Protein AF-A0A969B8I8-F1 (afdb_monomer_lite)

Structure (mmCIF, N/CA/C/O backbone):
data_AF-A0A969B8I8-F1
#
_entry.id   AF-A0A969B8I8-F1
#
loop_
_atom_site.group_PDB
_atom_site.id
_atom_site.type_symbol
_atom_site.label_atom_id
_atom_site.label_alt_id
_atom_site.label_comp_id
_atom_site.label_asym_id
_atom_site.label_entity_id
_atom_site.label_seq_id
_atom_site.pdbx_PDB_ins_code
_atom_site.Cartn_x
_atom_site.Cartn_y
_atom_site.Cartn_z
_atom_site.occupancy
_atom_site.B_iso_or_equiv
_atom_site.auth_seq_id
_atom_site.auth_comp_id
_atom_site.auth_asym_id
_atom_site.auth_atom_id
_atom_site.pdbx_PDB_model_num
ATOM 1 N N . MET A 1 1 ? 2.576 -19.679 36.554 1.00 46.75 1 MET A N 1
ATOM 2 C CA . MET A 1 1 ? 2.660 -20.514 35.335 1.00 46.75 1 MET A CA 1
ATOM 3 C C . MET A 1 1 ? 3.636 -19.830 34.378 1.00 46.75 1 MET A C 1
ATOM 5 O O . MET A 1 1 ? 3.374 -18.697 33.996 1.00 46.75 1 MET A O 1
ATOM 9 N N . LYS A 1 2 ? 4.820 -20.404 34.111 1.00 47.81 2 LYS A N 1
ATOM 10 C CA . LYS A 1 2 ? 5.809 -19.789 33.201 1.00 47.81 2 LYS A CA 1
ATOM 11 C C . LYS A 1 2 ? 5.307 -19.971 31.767 1.00 47.81 2 LYS A C 1
ATOM 13 O O . LYS A 1 2 ? 5.242 -21.100 31.301 1.00 47.81 2 LYS A O 1
ATOM 18 N N . THR A 1 3 ? 4.924 -18.884 31.101 1.00 53.03 3 THR A N 1
ATOM 19 C CA . THR A 1 3 ? 4.557 -18.904 29.680 1.00 53.03 3 THR A CA 1
ATOM 20 C C . THR A 1 3 ? 5.754 -19.358 28.855 1.00 53.03 3 THR A C 1
ATOM 22 O O . THR A 1 3 ? 6.843 -18.782 28.962 1.00 53.03 3 THR A O 1
ATOM 25 N N . ASN A 1 4 ? 5.556 -20.425 28.083 1.00 78.81 4 ASN A N 1
ATOM 26 C CA . ASN A 1 4 ? 6.592 -21.036 27.266 1.00 78.81 4 ASN A CA 1
ATOM 27 C C . ASN A 1 4 ? 7.007 -20.049 26.159 1.00 78.81 4 ASN A C 1
ATOM 29 O O . ASN A 1 4 ? 6.209 -19.209 25.738 1.00 78.81 4 ASN A O 1
ATOM 33 N N . ILE A 1 5 ? 8.254 -20.102 25.683 1.00 76.12 5 ILE A N 1
ATOM 34 C CA . ILE A 1 5 ? 8.739 -19.171 24.639 1.00 76.12 5 ILE A CA 1
ATOM 35 C C . ILE A 1 5 ? 7.883 -19.298 23.366 1.00 76.12 5 ILE A C 1
ATOM 37 O O . ILE A 1 5 ? 7.592 -18.296 22.717 1.00 76.12 5 ILE A O 1
ATOM 41 N N . PHE A 1 6 ? 7.392 -20.507 23.085 1.00 70.31 6 PHE A N 1
ATOM 42 C CA . PHE A 1 6 ? 6.446 -20.785 22.007 1.00 70.31 6 PHE A CA 1
ATOM 43 C C . PHE A 1 6 ? 5.092 -20.091 22.190 1.00 70.31 6 PHE A C 1
ATOM 45 O O . PHE A 1 6 ? 4.590 -19.522 21.228 1.00 70.31 6 PHE A O 1
ATOM 52 N N . ASP A 1 7 ? 4.541 -20.035 23.405 1.00 71.06 7 ASP A N 1
ATOM 53 C CA . ASP A 1 7 ? 3.281 -19.323 23.664 1.00 71.06 7 ASP A CA 1
ATOM 54 C C . ASP A 1 7 ? 3.460 -17.814 23.501 1.00 71.06 7 ASP A C 1
ATOM 56 O 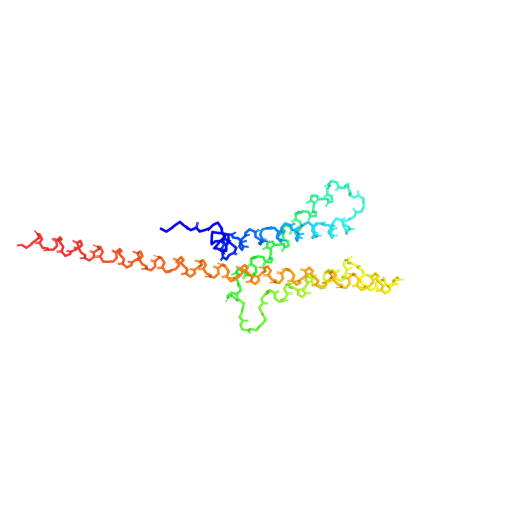O . ASP A 1 7 ? 2.593 -17.131 22.961 1.00 71.06 7 ASP A O 1
ATOM 60 N N . LYS A 1 8 ? 4.616 -17.281 23.917 1.00 69.12 8 LYS A N 1
ATOM 61 C CA . LYS A 1 8 ? 4.960 -15.870 23.700 1.00 69.12 8 LYS A CA 1
ATOM 62 C C . LYS A 1 8 ? 5.139 -15.554 22.217 1.00 69.12 8 LYS A C 1
ATOM 64 O O . LYS A 1 8 ? 4.686 -14.502 21.778 1.00 69.12 8 LYS A O 1
ATOM 69 N N . ALA A 1 9 ? 5.754 -16.452 21.447 1.00 64.19 9 ALA A N 1
ATOM 70 C CA . ALA A 1 9 ? 5.901 -16.308 20.002 1.00 64.19 9 ALA A CA 1
ATOM 71 C C . ALA A 1 9 ? 4.552 -16.427 19.277 1.00 64.19 9 ALA A C 1
ATOM 73 O O . ALA A 1 9 ? 4.253 -15.601 18.422 1.00 64.19 9 ALA A O 1
ATOM 74 N N . ALA A 1 10 ? 3.699 -17.377 19.659 1.00 60.03 10 ALA A N 1
ATOM 75 C CA . ALA A 1 10 ? 2.360 -17.535 19.096 1.00 60.03 10 ALA A CA 1
ATOM 76 C C . ALA A 1 10 ? 1.471 -16.321 19.410 1.00 60.03 10 ALA A C 1
ATOM 78 O O . ALA A 1 10 ? 0.823 -15.776 18.513 1.00 60.03 10 ALA A O 1
ATOM 79 N N . HIS A 1 11 ? 1.506 -15.821 20.651 1.00 64.56 11 HIS A N 1
ATOM 80 C CA . HIS A 1 11 ? 0.832 -14.576 21.020 1.00 64.56 11 HIS A CA 1
ATOM 81 C C . HIS A 1 11 ? 1.415 -13.363 20.304 1.00 64.56 11 HIS A C 1
ATOM 83 O O . HIS A 1 11 ? 0.673 -12.441 19.986 1.00 64.56 11 HIS A O 1
ATOM 89 N N . PHE A 1 12 ? 2.721 -13.347 20.030 1.00 65.25 12 PHE A N 1
ATOM 90 C CA . PHE A 1 12 ? 3.350 -12.272 19.275 1.00 65.25 12 PHE A CA 1
ATOM 91 C C . PHE A 1 12 ? 2.915 -12.297 17.809 1.00 65.25 12 PHE A C 1
ATOM 93 O O . PHE A 1 12 ? 2.444 -11.275 17.328 1.00 65.25 12 PHE A O 1
ATOM 100 N N . ILE A 1 13 ? 2.979 -13.447 17.132 1.00 61.06 13 ILE A N 1
ATOM 101 C CA . ILE A 1 13 ? 2.566 -13.628 15.728 1.00 61.06 13 ILE A CA 1
ATOM 102 C C . ILE A 1 13 ? 1.078 -13.303 15.537 1.00 61.06 13 ILE A C 1
ATOM 104 O O . ILE A 1 13 ? 0.700 -12.711 14.531 1.00 61.06 13 ILE A O 1
ATOM 108 N N . THR A 1 14 ? 0.235 -13.626 16.520 1.00 61.66 14 THR A N 1
ATOM 109 C CA . THR A 1 14 ? -1.193 -13.263 16.505 1.00 61.66 14 THR A CA 1
ATOM 110 C C . THR A 1 14 ? -1.474 -11.860 17.056 1.00 61.66 14 THR A C 1
ATOM 112 O O . THR A 1 14 ? -2.607 -11.380 16.984 1.00 61.66 14 THR A O 1
ATOM 115 N N . SER A 1 15 ? -0.460 -11.161 17.579 1.00 69.56 15 SER A N 1
ATOM 116 C CA . SER A 1 15 ? -0.627 -9.810 18.108 1.00 69.56 15 SER A CA 1
ATOM 117 C C . SER A 1 15 ? -0.795 -8.781 16.998 1.00 69.56 15 SER A C 1
ATOM 119 O O . SER A 1 15 ? -0.190 -8.844 15.927 1.00 69.56 15 SER A O 1
ATOM 121 N N . ILE A 1 16 ? -1.535 -7.724 17.329 1.00 65.88 16 ILE A N 1
ATOM 122 C CA . ILE A 1 16 ? -1.658 -6.515 16.510 1.00 65.88 16 ILE A CA 1
ATOM 123 C C . ILE A 1 16 ? -0.279 -5.932 16.154 1.00 65.88 16 ILE A C 1
ATOM 125 O O . ILE A 1 16 ? -0.106 -5.410 15.058 1.00 65.88 16 ILE A O 1
ATOM 129 N N . LYS A 1 17 ? 0.721 -6.065 17.037 1.00 68.44 17 LYS A N 1
ATOM 130 C CA . LYS A 1 17 ? 2.078 -5.552 16.803 1.00 68.44 17 LYS A CA 1
ATOM 131 C C . LYS A 1 17 ? 2.792 -6.295 15.673 1.00 68.44 17 LYS A C 1
ATOM 133 O O . LYS A 1 17 ? 3.438 -5.643 14.862 1.00 68.44 17 LYS A O 1
ATOM 138 N N . ALA A 1 18 ? 2.654 -7.619 15.586 1.00 71.69 18 ALA A N 1
ATOM 139 C CA . ALA A 1 18 ? 3.238 -8.388 14.487 1.00 71.69 18 ALA A CA 1
ATOM 140 C C . ALA A 1 18 ? 2.540 -8.105 13.155 1.00 71.69 18 ALA A C 1
ATOM 142 O O . ALA A 1 18 ? 3.214 -7.994 12.137 1.00 71.69 18 ALA A O 1
ATOM 143 N N . VAL A 1 19 ? 1.216 -7.910 13.166 1.00 69.25 19 VAL A N 1
ATOM 144 C CA . VAL A 1 19 ? 0.470 -7.497 11.966 1.00 69.25 19 VAL A CA 1
ATOM 145 C C . VAL A 1 19 ? 0.941 -6.125 11.481 1.00 69.25 19 VAL A C 1
ATOM 147 O O . VAL A 1 19 ? 1.257 -5.983 10.306 1.00 69.25 19 VAL A O 1
ATOM 150 N N . ILE A 1 20 ? 1.063 -5.138 12.376 1.00 71.62 20 ILE A N 1
ATOM 151 C CA . ILE A 1 20 ? 1.586 -3.805 12.029 1.00 71.62 20 ILE A CA 1
ATOM 152 C C . ILE A 1 20 ? 3.021 -3.906 11.503 1.00 71.62 20 ILE A C 1
ATOM 154 O O . ILE A 1 20 ? 3.333 -3.294 10.490 1.00 71.62 20 ILE A O 1
ATOM 158 N N . LEU A 1 21 ? 3.879 -4.706 12.141 1.00 76.31 21 LEU A N 1
ATOM 159 C CA . LEU A 1 21 ? 5.259 -4.901 11.698 1.00 76.31 21 LEU A CA 1
ATOM 160 C C . LEU A 1 21 ? 5.324 -5.521 10.294 1.00 76.31 21 LEU A C 1
ATOM 162 O O . LEU A 1 21 ? 6.033 -5.008 9.432 1.00 76.31 21 LEU A O 1
ATOM 166 N N . ALA A 1 22 ? 4.558 -6.587 10.046 1.00 75.19 22 ALA A N 1
ATOM 167 C CA . ALA A 1 22 ? 4.467 -7.227 8.735 1.00 75.19 22 ALA A CA 1
ATOM 168 C C . ALA A 1 22 ? 3.940 -6.255 7.670 1.00 75.19 22 ALA A C 1
ATOM 170 O O . ALA A 1 22 ? 4.470 -6.195 6.563 1.00 75.19 22 ALA A O 1
ATOM 171 N N . MET A 1 23 ? 2.948 -5.437 8.025 1.00 75.88 23 MET A N 1
ATOM 172 C CA . MET A 1 23 ? 2.431 -4.380 7.162 1.00 75.88 23 MET A CA 1
ATOM 173 C C . MET A 1 23 ? 3.468 -3.289 6.873 1.00 75.88 23 MET A C 1
ATOM 175 O O . MET A 1 23 ? 3.537 -2.823 5.742 1.00 75.88 23 MET A O 1
ATOM 179 N N . SER A 1 24 ? 4.288 -2.888 7.847 1.00 78.56 24 SER A N 1
ATOM 180 C CA . SER A 1 24 ? 5.373 -1.924 7.629 1.00 78.56 24 SER A CA 1
ATOM 181 C C . SER A 1 24 ? 6.449 -2.479 6.697 1.00 78.56 24 SER A C 1
ATOM 183 O O . SER A 1 24 ? 6.894 -1.768 5.803 1.00 78.56 24 SER A O 1
ATOM 185 N N . PHE A 1 25 ? 6.833 -3.750 6.856 1.00 81.62 25 PHE A N 1
ATOM 186 C CA . PHE A 1 25 ? 7.758 -4.411 5.929 1.00 81.62 25 PHE A CA 1
ATOM 187 C C . PHE A 1 25 ? 7.198 -4.470 4.508 1.00 81.62 25 PHE A C 1
ATOM 189 O O . PHE A 1 25 ? 7.909 -4.178 3.549 1.00 81.62 25 PHE A O 1
ATOM 196 N N . LEU A 1 26 ? 5.918 -4.810 4.377 1.00 79.81 26 LEU A N 1
ATOM 197 C CA . LEU A 1 26 ? 5.258 -4.882 3.084 1.00 79.81 26 LEU A CA 1
ATOM 198 C C . LEU A 1 26 ? 5.119 -3.496 2.434 1.00 79.81 26 LEU A C 1
ATOM 200 O O . LEU A 1 26 ? 5.373 -3.369 1.242 1.00 79.81 26 LEU A O 1
ATOM 204 N N . LEU A 1 27 ? 4.832 -2.449 3.213 1.00 81.06 27 LEU A N 1
ATOM 205 C CA . LEU A 1 27 ? 4.825 -1.063 2.735 1.00 81.06 27 LEU A CA 1
ATOM 206 C C . LEU A 1 27 ? 6.206 -0.625 2.230 1.00 81.06 27 LEU A C 1
ATOM 208 O O . LEU A 1 27 ? 6.300 0.000 1.182 1.00 81.06 27 LEU A O 1
ATOM 212 N N . ILE A 1 28 ? 7.286 -0.969 2.938 1.00 85.69 28 ILE A N 1
ATOM 213 C CA . ILE A 1 28 ? 8.654 -0.670 2.481 1.00 85.69 28 ILE A CA 1
ATOM 214 C C . ILE A 1 28 ? 8.930 -1.356 1.139 1.00 85.69 28 ILE A C 1
ATOM 216 O O . ILE A 1 28 ? 9.511 -0.747 0.244 1.00 85.69 28 ILE A O 1
ATOM 220 N N . PHE A 1 29 ? 8.504 -2.608 0.984 1.00 84.50 29 PHE A N 1
ATOM 221 C CA . PHE A 1 29 ? 8.693 -3.345 -0.261 1.00 84.50 29 PHE A CA 1
ATOM 222 C C . PHE A 1 29 ? 7.908 -2.726 -1.427 1.00 84.50 29 PHE A C 1
ATOM 224 O O . PHE A 1 29 ? 8.482 -2.508 -2.492 1.00 84.50 29 PHE A O 1
ATOM 231 N N . LEU A 1 30 ? 6.640 -2.367 -1.203 1.00 80.88 30 LEU A N 1
ATOM 232 C CA . LEU A 1 30 ? 5.811 -1.657 -2.183 1.00 80.88 30 LEU A CA 1
ATOM 233 C C . LEU A 1 30 ? 6.403 -0.288 -2.553 1.00 80.88 30 LEU A C 1
ATOM 235 O O . LEU A 1 30 ? 6.475 0.057 -3.728 1.00 80.88 30 LEU A O 1
ATOM 239 N N . MET A 1 31 ? 6.936 0.451 -1.575 1.00 85.44 31 MET A N 1
ATOM 240 C CA . MET A 1 31 ? 7.634 1.720 -1.802 1.00 85.44 31 MET A CA 1
ATOM 241 C C . MET A 1 31 ? 8.875 1.558 -2.686 1.00 85.44 31 MET A C 1
ATOM 243 O O . MET A 1 31 ? 9.105 2.380 -3.575 1.00 85.44 31 MET A O 1
ATOM 247 N N . ILE A 1 32 ? 9.686 0.520 -2.457 1.00 87.75 32 ILE A N 1
ATOM 248 C CA . ILE A 1 32 ? 10.872 0.227 -3.279 1.00 87.75 32 ILE A CA 1
ATOM 249 C C . ILE A 1 32 ? 10.456 -0.128 -4.707 1.00 87.75 32 ILE A C 1
ATOM 251 O O . ILE A 1 32 ? 11.067 0.352 -5.665 1.00 87.75 32 ILE A O 1
ATOM 255 N N . GLU A 1 33 ? 9.424 -0.951 -4.857 1.00 83.81 33 GLU A N 1
ATOM 256 C CA . GLU A 1 33 ? 8.908 -1.359 -6.160 1.00 83.81 33 GLU A CA 1
ATOM 257 C C . GLU A 1 33 ? 8.358 -0.160 -6.938 1.00 83.81 33 GLU A C 1
ATOM 259 O O . GLU A 1 33 ? 8.854 0.135 -8.026 1.00 83.81 33 GLU A O 1
ATOM 264 N N . THR A 1 34 ? 7.478 0.626 -6.320 1.00 83.38 34 THR A N 1
ATOM 265 C CA . THR A 1 34 ? 6.909 1.844 -6.903 1.00 83.38 34 THR A CA 1
ATOM 266 C C . THR A 1 34 ? 8.013 2.836 -7.285 1.00 83.38 34 THR A C 1
ATOM 268 O O . THR A 1 34 ? 8.016 3.387 -8.386 1.00 83.38 34 THR A O 1
ATOM 271 N N . THR A 1 35 ? 9.021 3.015 -6.422 1.00 88.19 35 THR A N 1
ATOM 272 C CA . THR A 1 35 ? 10.202 3.836 -6.735 1.00 88.19 35 THR A CA 1
ATOM 273 C C . THR A 1 35 ? 10.931 3.302 -7.969 1.00 88.19 35 THR A C 1
ATOM 275 O O . THR A 1 35 ? 11.305 4.076 -8.846 1.00 88.19 35 THR A O 1
ATOM 278 N N . THR A 1 36 ? 11.122 1.986 -8.067 1.00 85.94 36 THR A N 1
ATOM 279 C CA . THR A 1 36 ? 11.804 1.346 -9.202 1.00 85.94 36 THR A CA 1
ATOM 280 C C . THR A 1 36 ? 11.041 1.555 -10.507 1.00 85.94 36 THR A C 1
ATOM 282 O O . THR A 1 36 ? 11.663 1.858 -11.528 1.00 85.94 36 THR A O 1
ATOM 285 N N . LEU A 1 37 ? 9.710 1.438 -10.476 1.00 84.38 37 LEU A N 1
ATOM 286 C CA . LEU A 1 37 ? 8.854 1.718 -11.626 1.00 84.38 37 LEU A CA 1
ATOM 287 C C . LEU A 1 37 ? 9.037 3.163 -12.103 1.00 84.38 37 LEU A C 1
ATOM 289 O O . LEU A 1 37 ? 9.374 3.396 -13.264 1.00 84.38 37 LEU A O 1
ATOM 293 N N . PHE A 1 38 ? 8.898 4.141 -11.204 1.00 85.31 38 PHE A N 1
ATOM 294 C CA . PHE A 1 38 ? 8.982 5.554 -11.579 1.00 85.31 38 PHE A CA 1
ATOM 295 C C . PHE A 1 38 ? 10.387 5.991 -11.996 1.00 85.31 38 PHE A C 1
ATOM 297 O O . PHE A 1 38 ? 10.508 6.779 -12.934 1.00 85.31 38 PHE A O 1
ATOM 304 N N . VAL A 1 39 ? 11.452 5.433 -11.404 1.00 88.62 39 VAL A N 1
ATOM 305 C CA . VAL A 1 39 ? 12.827 5.735 -11.837 1.00 88.62 39 VAL A CA 1
ATOM 306 C C . VAL A 1 39 ? 13.003 5.380 -13.309 1.00 88.62 39 VAL A C 1
ATOM 308 O O . VAL A 1 39 ? 13.585 6.175 -14.045 1.00 88.62 39 VAL A O 1
ATOM 311 N N . ARG A 1 40 ? 12.482 4.227 -13.750 1.00 83.88 40 ARG A N 1
ATOM 312 C CA . ARG A 1 40 ? 12.583 3.774 -15.147 1.00 83.88 40 ARG A CA 1
ATOM 313 C C . ARG A 1 40 ? 11.836 4.679 -16.122 1.00 83.88 40 ARG A C 1
ATOM 315 O O . ARG A 1 40 ? 12.285 4.821 -17.250 1.00 83.88 40 ARG A O 1
ATOM 322 N N . GLN A 1 41 ? 10.748 5.303 -15.681 1.00 84.88 41 GLN A N 1
ATOM 323 C CA . GLN A 1 41 ? 9.889 6.111 -16.546 1.00 84.88 41 GLN A CA 1
ATOM 324 C C . GLN A 1 41 ? 10.257 7.597 -16.575 1.00 84.88 41 GLN A C 1
ATOM 326 O O . GLN A 1 41 ? 9.870 8.305 -17.505 1.00 84.88 41 GLN A O 1
ATOM 331 N N . LEU A 1 42 ? 10.980 8.093 -15.566 1.00 85.62 42 LEU A N 1
ATOM 332 C CA . LEU A 1 42 ? 11.444 9.477 -15.566 1.00 85.62 42 LEU A CA 1
ATOM 333 C C . LEU A 1 42 ? 12.476 9.721 -16.685 1.00 85.62 42 LEU A C 1
ATOM 335 O O . LEU A 1 42 ? 13.316 8.847 -16.920 1.00 85.62 42 LEU A O 1
ATOM 339 N N . PRO A 1 43 ? 12.451 10.910 -17.321 1.00 86.50 43 PRO A N 1
ATOM 340 C CA . PRO A 1 43 ? 13.331 11.254 -18.434 1.00 86.50 43 PRO A CA 1
ATOM 341 C C . PRO A 1 43 ? 14.819 11.015 -18.140 1.00 86.50 43 PRO A C 1
ATOM 343 O O . PRO A 1 43 ? 15.306 11.302 -17.042 1.00 86.50 43 PRO A O 1
ATOM 346 N N . GLU A 1 44 ? 15.545 10.470 -19.120 1.00 87.69 44 GLU A N 1
ATOM 347 C CA . GLU A 1 44 ? 16.959 10.095 -18.963 1.00 87.69 44 GLU A CA 1
ATOM 348 C C . GLU A 1 44 ? 17.917 11.291 -18.894 1.00 87.69 44 GLU A C 1
ATOM 350 O O . GLU A 1 44 ? 19.028 11.153 -18.386 1.00 87.69 44 GLU A O 1
ATOM 355 N N . ASP A 1 45 ? 17.482 12.464 -19.352 1.00 91.50 45 ASP A N 1
ATOM 356 C CA . ASP A 1 45 ? 18.210 13.733 -19.282 1.00 91.50 45 ASP A CA 1
ATOM 357 C C . ASP A 1 45 ? 18.307 14.292 -17.851 1.00 91.50 45 ASP A C 1
ATOM 359 O O . ASP A 1 45 ? 19.163 15.130 -17.559 1.00 91.50 45 ASP A O 1
ATOM 363 N N . ILE A 1 46 ? 17.480 13.794 -16.928 1.00 90.50 46 ILE A N 1
ATOM 364 C CA . ILE A 1 46 ? 17.552 14.133 -15.508 1.00 90.50 46 ILE A CA 1
ATOM 365 C C . ILE A 1 46 ? 18.615 13.261 -14.829 1.00 90.50 46 ILE A C 1
ATOM 367 O O . ILE A 1 46 ? 18.650 12.039 -14.991 1.00 90.50 46 ILE A O 1
ATOM 371 N N . SER A 1 47 ? 19.458 13.871 -13.989 1.00 93.38 47 SER A N 1
ATOM 372 C CA . SER A 1 47 ? 20.463 13.116 -13.234 1.00 93.38 47 SER A CA 1
ATOM 373 C C . SER A 1 47 ? 19.817 12.012 -12.382 1.00 93.38 47 SER A C 1
ATOM 375 O O . SER A 1 47 ? 18.746 12.194 -11.796 1.00 93.38 47 SER A O 1
ATOM 377 N N . LEU A 1 48 ? 20.490 10.858 -12.279 1.00 89.38 48 LEU A N 1
ATOM 378 C CA . LEU A 1 48 ? 19.985 9.693 -11.539 1.00 89.38 48 LEU A CA 1
ATOM 379 C C . LEU A 1 48 ? 19.555 10.055 -10.112 1.00 89.38 48 LEU A C 1
ATOM 381 O O . LEU A 1 48 ? 18.528 9.583 -9.634 1.00 89.38 48 LEU A O 1
ATOM 385 N N . PHE A 1 49 ? 20.312 10.930 -9.451 1.00 91.06 49 PHE A N 1
ATOM 386 C CA . PHE A 1 49 ? 19.998 11.407 -8.108 1.00 91.06 49 PHE A CA 1
ATOM 387 C C . PHE A 1 49 ? 18.605 12.051 -8.028 1.00 91.06 49 PHE A C 1
ATOM 389 O O . PHE A 1 49 ? 17.796 11.671 -7.181 1.00 91.06 49 PHE A O 1
ATOM 396 N N . TRP A 1 50 ? 18.288 12.972 -8.944 1.00 91.00 50 TRP A N 1
ATOM 397 C CA . TRP A 1 50 ? 16.983 13.634 -8.980 1.00 91.00 50 TRP A CA 1
ATOM 398 C C . TRP A 1 50 ? 15.861 12.691 -9.412 1.00 91.00 50 TRP A C 1
ATOM 400 O O . TRP A 1 50 ? 14.755 12.786 -8.879 1.00 91.00 50 TRP A O 1
ATOM 410 N N . ARG A 1 51 ? 16.148 11.731 -10.300 1.00 88.31 51 ARG A N 1
ATOM 411 C CA . ARG A 1 51 ? 15.192 10.674 -10.670 1.00 88.31 51 ARG A CA 1
ATOM 412 C C . ARG A 1 51 ? 14.819 9.810 -9.471 1.00 88.31 51 ARG A C 1
ATOM 414 O O . ARG A 1 51 ? 13.637 9.556 -9.252 1.00 88.31 51 ARG A O 1
ATOM 421 N N . VAL A 1 52 ? 15.798 9.400 -8.665 1.00 89.94 52 VAL A N 1
ATOM 422 C CA . VAL A 1 52 ? 15.559 8.605 -7.451 1.00 89.94 52 VAL A CA 1
ATOM 423 C C . VAL A 1 52 ? 14.736 9.397 -6.437 1.00 89.94 52 VAL A C 1
ATOM 425 O O . VAL A 1 52 ? 13.722 8.893 -5.963 1.00 89.94 52 VAL A O 1
ATOM 428 N N . ILE A 1 53 ? 15.108 10.648 -6.148 1.00 91.19 53 ILE A N 1
ATOM 429 C CA . ILE A 1 53 ? 14.367 11.487 -5.190 1.00 91.19 53 ILE A CA 1
ATOM 430 C C . ILE A 1 53 ? 12.928 11.724 -5.650 1.00 91.19 53 ILE A C 1
ATOM 432 O O . ILE A 1 53 ? 11.997 11.542 -4.864 1.00 91.19 53 ILE A O 1
ATOM 436 N N . GLY A 1 54 ? 12.734 12.099 -6.917 1.00 87.88 54 GLY A N 1
ATOM 437 C CA . GLY A 1 54 ? 11.402 12.307 -7.482 1.00 87.88 54 GLY A CA 1
ATOM 438 C C . GLY A 1 54 ? 10.549 11.042 -7.404 1.00 87.88 54 GLY A C 1
ATOM 439 O O . GLY A 1 54 ? 9.392 11.100 -7.000 1.00 87.88 54 GLY A O 1
ATOM 440 N N . SER A 1 55 ? 11.144 9.885 -7.692 1.00 90.12 55 SER A N 1
ATOM 441 C CA . SER A 1 55 ? 10.451 8.595 -7.634 1.00 90.12 55 SER A CA 1
ATOM 442 C C . SER A 1 55 ? 10.065 8.195 -6.212 1.00 90.12 55 SER A C 1
ATOM 444 O O . SER A 1 55 ? 8.964 7.695 -6.010 1.00 90.12 55 SER A O 1
ATOM 446 N N . ILE A 1 56 ? 10.913 8.476 -5.217 1.00 89.25 56 ILE A N 1
ATOM 447 C CA . ILE A 1 56 ? 10.577 8.267 -3.801 1.00 89.25 56 ILE A CA 1
ATOM 448 C C . ILE A 1 56 ? 9.401 9.162 -3.394 1.00 89.25 56 ILE A C 1
ATOM 450 O O . ILE A 1 56 ? 8.476 8.696 -2.731 1.00 89.25 56 ILE A O 1
ATOM 454 N N . ALA A 1 57 ? 9.405 10.437 -3.797 1.00 88.06 57 ALA A N 1
ATOM 455 C CA . ALA A 1 57 ? 8.316 11.363 -3.486 1.00 88.06 57 ALA A CA 1
ATOM 456 C C . ALA A 1 57 ? 6.983 10.915 -4.112 1.00 88.06 57 ALA A C 1
ATOM 458 O O . ALA A 1 57 ? 5.948 10.943 -3.444 1.00 88.06 57 ALA A O 1
ATOM 459 N N . ILE A 1 58 ? 7.013 10.449 -5.365 1.00 86.62 58 ILE A N 1
ATOM 460 C CA . ILE A 1 58 ? 5.838 9.896 -6.049 1.00 86.62 58 ILE A CA 1
ATOM 461 C C . ILE A 1 58 ? 5.373 8.605 -5.368 1.00 86.62 58 ILE A C 1
ATOM 463 O O . ILE A 1 58 ? 4.177 8.457 -5.126 1.00 86.62 58 ILE A O 1
ATOM 467 N N . ALA A 1 59 ? 6.293 7.708 -5.000 1.00 85.31 59 ALA A N 1
ATOM 468 C CA . ALA A 1 59 ? 5.965 6.482 -4.279 1.00 85.31 59 ALA A CA 1
ATOM 469 C C . ALA A 1 59 ? 5.266 6.787 -2.947 1.00 85.31 59 ALA A C 1
ATOM 471 O O . ALA A 1 59 ? 4.220 6.213 -2.654 1.00 85.31 59 ALA A O 1
ATOM 472 N N . PHE A 1 60 ? 5.764 7.772 -2.190 1.00 84.06 60 PHE A N 1
ATOM 473 C CA . PHE A 1 60 ? 5.107 8.224 -0.965 1.00 84.06 60 PHE A CA 1
ATOM 474 C C . PHE A 1 60 ? 3.696 8.740 -1.237 1.00 84.06 60 PHE A C 1
ATOM 476 O O . PHE A 1 60 ? 2.767 8.345 -0.539 1.00 84.06 60 PHE A O 1
ATOM 483 N N . ALA A 1 61 ? 3.520 9.600 -2.242 1.00 84.38 61 ALA A N 1
ATOM 484 C CA . ALA A 1 61 ? 2.208 10.138 -2.590 1.00 84.38 61 ALA A CA 1
ATOM 485 C C . ALA A 1 61 ? 1.223 9.030 -3.005 1.00 84.38 61 ALA A C 1
ATOM 487 O O . ALA A 1 61 ? 0.062 9.052 -2.590 1.00 84.38 61 ALA A O 1
ATOM 488 N N . PHE A 1 62 ? 1.689 8.046 -3.774 1.00 83.06 62 PH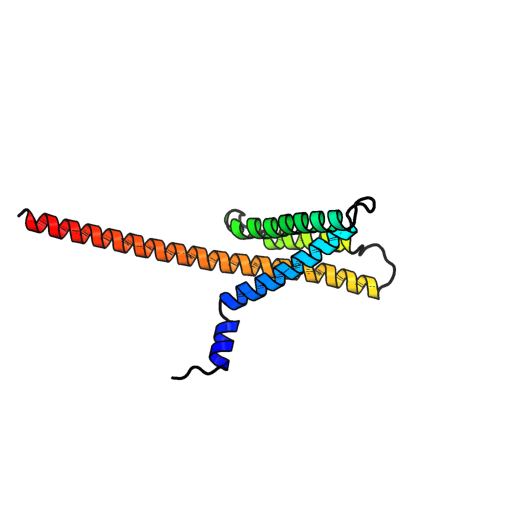E A N 1
ATOM 489 C CA . PHE A 1 62 ? 0.893 6.906 -4.216 1.00 83.06 62 PHE A CA 1
ATOM 490 C C . PHE A 1 62 ? 0.446 6.037 -3.032 1.00 83.06 62 PHE A C 1
ATOM 492 O O . PHE A 1 62 ? -0.755 5.858 -2.815 1.00 83.06 62 PHE A O 1
ATOM 499 N N . GLU A 1 63 ? 1.386 5.586 -2.200 1.00 80.50 63 GLU A N 1
ATOM 500 C CA . GLU A 1 63 ? 1.093 4.716 -1.055 1.00 80.50 63 GLU A CA 1
ATOM 501 C C . GLU A 1 63 ? 0.263 5.423 0.031 1.00 80.50 63 GLU A C 1
ATOM 503 O O . GLU A 1 63 ? -0.655 4.837 0.613 1.00 80.50 63 GLU A O 1
ATOM 508 N N . PHE A 1 64 ? 0.496 6.719 0.279 1.00 80.3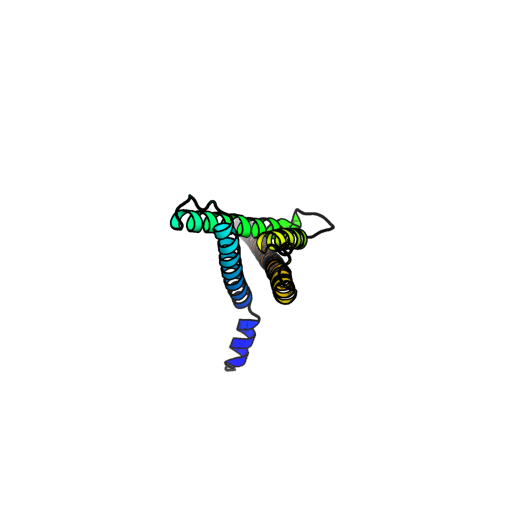1 64 PHE A N 1
ATOM 509 C CA . PHE A 1 64 ? -0.357 7.496 1.190 1.00 80.31 64 PHE A CA 1
ATOM 510 C C . PHE A 1 64 ? -1.779 7.655 0.661 1.00 80.31 64 PHE A C 1
ATOM 512 O O . PHE A 1 64 ? -2.729 7.604 1.443 1.00 80.31 64 PHE A O 1
ATOM 519 N N . THR A 1 65 ? -1.948 7.825 -0.651 1.00 79.25 65 THR A N 1
ATOM 520 C CA . THR A 1 65 ? -3.277 7.894 -1.267 1.00 79.25 65 THR A CA 1
ATOM 521 C C . THR A 1 65 ? -4.027 6.584 -1.033 1.00 79.25 65 THR A C 1
ATOM 523 O O . THR A 1 65 ? -5.171 6.614 -0.578 1.00 79.25 65 THR A O 1
ATOM 526 N N . VAL A 1 66 ? -3.366 5.435 -1.221 1.00 73.19 66 VAL A N 1
ATOM 527 C CA . VAL A 1 66 ? -3.935 4.112 -0.910 1.00 73.19 66 VAL A CA 1
ATOM 528 C C . VAL A 1 66 ? -4.395 4.042 0.547 1.00 73.19 66 VAL A C 1
ATOM 530 O O . VAL A 1 66 ? -5.529 3.640 0.818 1.00 73.19 66 VAL A O 1
ATOM 533 N N . LEU A 1 67 ? -3.562 4.490 1.488 1.00 75.06 67 LEU A N 1
ATOM 534 C CA . LEU A 1 67 ? -3.886 4.493 2.915 1.00 75.06 67 LEU A CA 1
ATOM 535 C C . LEU A 1 67 ? -5.068 5.401 3.271 1.00 75.06 67 LEU A C 1
ATOM 537 O O . LEU A 1 67 ? -5.973 4.969 3.985 1.00 75.06 67 LEU A O 1
ATOM 541 N N . ILE A 1 68 ? -5.089 6.637 2.768 1.00 76.12 68 ILE A N 1
ATOM 542 C CA . ILE A 1 68 ? -6.146 7.620 3.054 1.00 76.12 68 ILE A CA 1
ATOM 543 C C . ILE A 1 68 ? -7.491 7.147 2.497 1.00 76.12 68 ILE A C 1
ATOM 545 O O . ILE A 1 68 ? -8.502 7.193 3.202 1.00 76.12 68 ILE A O 1
ATOM 549 N N . PHE A 1 69 ? -7.516 6.662 1.254 1.00 73.69 69 PHE A N 1
ATOM 550 C CA . PHE A 1 69 ? -8.739 6.137 0.644 1.00 73.69 69 PHE A CA 1
ATOM 551 C C . PHE A 1 69 ? -9.254 4.895 1.374 1.00 73.69 69 PHE A C 1
ATOM 553 O O . PHE A 1 69 ? -10.459 4.737 1.561 1.00 73.69 69 PHE A O 1
ATOM 560 N N . THR A 1 70 ? -8.348 4.038 1.842 1.00 73.31 70 THR A N 1
ATOM 561 C CA . THR A 1 70 ? -8.699 2.835 2.602 1.00 73.31 70 THR A CA 1
ATOM 562 C C . THR A 1 70 ? -9.234 3.176 4.000 1.00 73.31 70 THR A C 1
ATOM 564 O O . THR A 1 70 ? -10.234 2.599 4.434 1.00 73.31 70 THR A O 1
ATOM 567 N N . ALA A 1 71 ? -8.623 4.145 4.694 1.00 72.31 71 ALA A N 1
ATOM 568 C CA . ALA A 1 71 ? -9.083 4.633 5.999 1.00 72.31 71 ALA A CA 1
ATOM 569 C C . ALA A 1 71 ? -10.496 5.233 5.928 1.00 72.31 71 ALA A C 1
ATOM 571 O O . ALA A 1 71 ? -11.306 5.035 6.829 1.00 72.31 71 ALA A O 1
ATOM 572 N N . ASN A 1 72 ? -10.800 5.926 4.829 1.00 71.50 72 ASN A N 1
ATOM 573 C CA . ASN A 1 72 ? -12.085 6.581 4.592 1.00 71.50 72 ASN A CA 1
ATOM 574 C C . ASN A 1 72 ? -13.106 5.694 3.861 1.00 71.50 72 ASN A C 1
ATOM 576 O O . ASN A 1 72 ? -14.116 6.196 3.365 1.00 71.50 72 ASN A O 1
ATOM 580 N N . SER A 1 73 ? -12.884 4.377 3.822 1.00 69.56 73 SER A N 1
ATOM 581 C CA . SER A 1 73 ? -13.778 3.410 3.167 1.00 69.56 73 SER A CA 1
ATOM 582 C C . SER A 1 73 ? -15.227 3.459 3.668 1.00 69.56 73 SER A C 1
ATOM 584 O O . SER A 1 73 ? -16.134 3.112 2.921 1.00 69.56 73 SER A O 1
ATOM 586 N N . ASP A 1 74 ? -15.477 3.967 4.880 1.00 63.44 74 ASP A N 1
ATOM 587 C CA . ASP A 1 74 ? -16.830 4.200 5.409 1.00 63.44 74 ASP A CA 1
ATOM 588 C C . ASP A 1 74 ? -17.628 5.280 4.677 1.00 63.44 74 ASP A C 1
ATOM 590 O O . ASP A 1 74 ? -18.857 5.236 4.655 1.00 63.44 74 ASP A O 1
ATOM 594 N N . HIS A 1 75 ? -16.946 6.247 4.064 1.00 64.19 75 HIS A N 1
ATOM 595 C CA . HIS A 1 75 ? -17.594 7.307 3.290 1.00 64.19 75 HIS A CA 1
ATOM 596 C C . HIS A 1 75 ? -17.891 6.853 1.855 1.00 64.19 75 HIS A C 1
ATOM 598 O O . HIS A 1 75 ? -18.615 7.525 1.123 1.00 64.19 75 HIS A O 1
ATOM 604 N N . THR A 1 76 ? -17.341 5.705 1.444 1.00 57.88 76 THR A N 1
ATOM 605 C CA . THR A 1 76 ? -17.513 5.136 0.107 1.00 57.88 76 THR A CA 1
ATOM 606 C C . THR A 1 76 ? -18.548 4.010 0.175 1.00 57.88 76 THR A C 1
ATOM 608 O O . THR A 1 76 ? -18.319 2.920 0.688 1.00 57.88 76 THR A O 1
ATOM 611 N N . THR A 1 77 ? -19.756 4.328 -0.272 1.00 54.06 77 THR A N 1
ATOM 612 C CA . THR A 1 77 ? -20.991 3.561 -0.083 1.00 54.06 77 THR A CA 1
ATOM 613 C C . THR A 1 77 ? -21.049 2.227 -0.849 1.00 54.06 77 THR A C 1
ATOM 615 O O . THR A 1 77 ? -20.471 2.071 -1.918 1.00 54.06 77 THR A O 1
ATOM 618 N N . LYS A 1 78 ? -21.815 1.277 -0.278 1.00 56.66 78 LYS A N 1
ATOM 619 C CA . LYS A 1 78 ? -22.476 0.088 -0.873 1.00 56.66 78 LYS A CA 1
ATOM 620 C C . LYS A 1 78 ? -22.052 -0.285 -2.311 1.00 56.66 78 LYS A C 1
ATOM 622 O O . LYS A 1 78 ? -22.698 0.121 -3.270 1.00 56.66 78 LYS A O 1
ATOM 627 N N . GLY A 1 79 ? -21.041 -1.141 -2.455 1.00 64.38 79 GLY A N 1
ATOM 628 C CA . GLY A 1 79 ? -20.679 -1.727 -3.750 1.00 64.38 79 GLY A CA 1
ATOM 629 C C . GLY A 1 79 ? -19.228 -2.188 -3.796 1.00 64.38 79 GLY A C 1
ATOM 630 O O . GLY A 1 79 ? -18.869 -3.189 -3.176 1.00 64.38 79 GLY A O 1
ATOM 631 N N . LEU A 1 80 ? -18.389 -1.454 -4.527 1.00 67.69 80 LEU A N 1
ATOM 632 C CA . LEU A 1 80 ? -16.959 -1.731 -4.627 1.00 67.69 80 LEU A CA 1
ATOM 633 C C . LEU A 1 80 ? -16.196 -1.074 -3.482 1.00 67.69 80 LEU A C 1
ATOM 635 O O . LEU A 1 80 ? -16.185 0.147 -3.347 1.00 67.69 80 LEU A O 1
ATOM 639 N N . LYS A 1 81 ? -15.508 -1.891 -2.680 1.00 75.06 81 LYS A N 1
ATOM 640 C CA . LYS A 1 81 ? -14.635 -1.351 -1.637 1.00 75.06 81 LYS A CA 1
ATOM 641 C C . LYS A 1 81 ? -13.389 -0.705 -2.271 1.00 75.06 81 LYS A C 1
ATOM 643 O O . LYS A 1 81 ? -12.821 -1.339 -3.171 1.00 75.06 81 LYS A O 1
ATOM 648 N N . PRO A 1 82 ? -12.924 0.467 -1.795 1.00 75.94 82 PRO A N 1
ATOM 649 C CA . PRO A 1 82 ? -11.793 1.206 -2.371 1.00 75.94 82 PRO A CA 1
ATOM 650 C C . PRO A 1 82 ? -10.539 0.362 -2.628 1.00 75.94 82 PRO A C 1
ATOM 652 O O . PRO A 1 82 ? -9.896 0.517 -3.662 1.00 75.94 82 PRO A O 1
ATOM 655 N N . GLN A 1 83 ? -10.238 -0.601 -1.754 1.00 79.94 83 GLN A N 1
ATOM 656 C CA . GLN A 1 83 ? -9.101 -1.510 -1.909 1.00 79.94 83 GLN A CA 1
ATOM 657 C C . GLN A 1 83 ? -9.136 -2.339 -3.204 1.00 79.94 83 GLN A C 1
ATOM 659 O O . GLN A 1 83 ? -8.084 -2.619 -3.767 1.00 79.94 83 GLN A O 1
ATOM 664 N N . HIS A 1 84 ? -10.317 -2.712 -3.711 1.00 81.12 84 HIS A N 1
ATOM 665 C CA . HIS A 1 84 ? -10.433 -3.469 -4.966 1.00 81.12 84 HIS A CA 1
ATOM 666 C C . HIS A 1 84 ? -10.147 -2.574 -6.170 1.00 81.12 84 HIS A C 1
ATOM 668 O O . HIS A 1 84 ? -9.477 -2.988 -7.110 1.00 81.12 84 HIS A O 1
ATOM 674 N N . VAL A 1 85 ? -10.649 -1.339 -6.123 1.00 81.31 85 VAL A N 1
ATOM 675 C CA . VAL A 1 85 ? -10.447 -0.340 -7.176 1.00 81.31 85 VAL A CA 1
ATOM 676 C C . VAL A 1 85 ? -8.967 0.027 -7.263 1.00 81.31 85 VAL A C 1
ATOM 678 O O . VAL A 1 85 ? -8.393 0.014 -8.348 1.00 81.31 85 VAL A O 1
ATOM 681 N N . LEU A 1 86 ? -8.325 0.265 -6.117 1.00 80.88 86 LEU A N 1
ATOM 682 C CA . LEU A 1 86 ? -6.890 0.536 -6.036 1.00 80.88 86 LEU A CA 1
ATOM 683 C C . LEU A 1 86 ? -6.053 -0.642 -6.539 1.00 80.88 86 LEU A C 1
ATOM 685 O O . LEU A 1 86 ? -5.123 -0.431 -7.311 1.00 80.88 86 LEU A O 1
ATOM 689 N N . ALA A 1 87 ? -6.408 -1.877 -6.174 1.00 84.06 87 ALA A N 1
ATOM 690 C CA . ALA A 1 87 ? -5.728 -3.064 -6.684 1.00 84.06 87 ALA A CA 1
ATOM 691 C C . ALA A 1 87 ? -5.872 -3.201 -8.208 1.00 84.06 87 ALA A C 1
ATOM 693 O O . ALA A 1 87 ? -4.901 -3.500 -8.896 1.00 84.06 87 ALA A O 1
ATOM 694 N N . LEU A 1 88 ? -7.051 -2.918 -8.766 1.00 85.94 88 LEU A N 1
ATOM 695 C CA . LEU A 1 88 ? -7.245 -2.939 -10.215 1.00 85.94 88 LEU A CA 1
ATOM 696 C C . LEU A 1 88 ? -6.392 -1.875 -10.920 1.00 85.94 88 LEU A C 1
ATOM 698 O O . LEU A 1 88 ? -5.726 -2.182 -11.905 1.00 85.94 88 LEU A O 1
ATOM 702 N N . PHE A 1 89 ? -6.362 -0.641 -10.411 1.00 84.56 89 PHE A N 1
ATOM 703 C CA . PHE A 1 89 ? -5.501 0.400 -10.979 1.00 84.56 89 PHE A CA 1
ATOM 704 C C . PHE A 1 89 ? -4.022 0.043 -10.862 1.00 84.56 89 PHE A C 1
ATOM 706 O O . PHE A 1 89 ? -3.278 0.214 -11.824 1.00 84.56 89 PHE A O 1
ATOM 713 N N . HIS A 1 90 ? -3.601 -0.511 -9.725 1.00 84.62 90 HIS A N 1
ATOM 714 C CA . HIS A 1 90 ? -2.223 -0.937 -9.532 1.00 84.62 90 HIS A CA 1
ATOM 715 C C . HIS A 1 90 ? -1.838 -2.076 -10.490 1.00 84.62 90 HIS A C 1
ATOM 717 O O . HIS A 1 90 ? -0.721 -2.091 -11.002 1.00 84.62 90 HIS A O 1
ATOM 723 N N . PHE A 1 91 ? -2.773 -2.981 -10.800 1.00 88.19 91 PHE A N 1
ATOM 724 C CA . PHE A 1 91 ? -2.601 -4.018 -11.821 1.00 88.19 91 PHE A CA 1
ATOM 725 C C . PHE A 1 91 ? -2.407 -3.430 -13.218 1.00 88.19 91 PHE A C 1
ATOM 727 O O . PHE A 1 91 ? -1.484 -3.828 -13.928 1.00 88.19 91 PHE A O 1
ATOM 734 N N . LEU A 1 92 ? -3.238 -2.460 -13.607 1.00 88.06 92 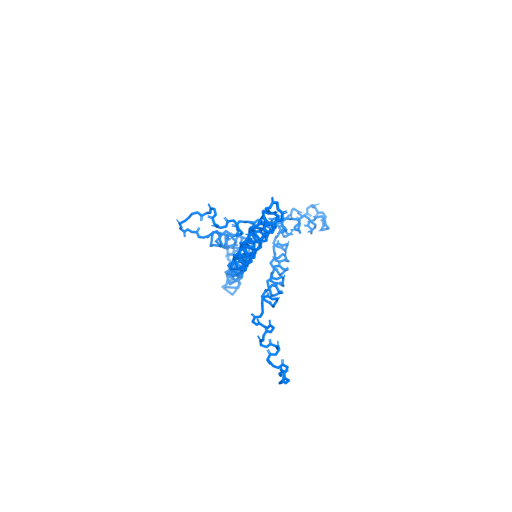LEU A N 1
ATOM 735 C CA . LEU A 1 92 ? -3.120 -1.795 -14.907 1.00 88.06 92 LEU A CA 1
ATOM 736 C C . LEU A 1 92 ? -1.791 -1.042 -15.035 1.00 88.06 92 LEU A C 1
ATOM 738 O O . LEU A 1 92 ? -1.124 -1.157 -16.061 1.00 88.06 92 LEU A O 1
ATOM 742 N N . ILE A 1 93 ? -1.386 -0.331 -13.978 1.00 86.00 93 ILE A N 1
ATOM 743 C CA . ILE A 1 93 ? -0.093 0.357 -13.903 1.00 86.00 93 ILE A CA 1
ATOM 744 C C . ILE A 1 93 ? 1.041 -0.657 -14.061 1.00 86.00 93 ILE A C 1
ATOM 746 O O . ILE A 1 93 ? 1.852 -0.519 -14.969 1.00 86.00 93 ILE A O 1
ATOM 750 N N . ASN A 1 94 ? 1.067 -1.719 -13.256 1.00 84.81 94 ASN A N 1
ATOM 751 C CA . ASN A 1 94 ? 2.108 -2.742 -13.350 1.00 84.81 94 ASN A CA 1
ATOM 752 C C . ASN A 1 94 ? 2.179 -3.374 -14.744 1.00 84.81 94 ASN A C 1
ATOM 754 O O . ASN A 1 94 ? 3.255 -3.462 -15.325 1.00 84.81 94 ASN A O 1
ATOM 758 N N . THR A 1 95 ? 1.035 -3.751 -15.314 1.00 87.06 95 THR A N 1
ATOM 759 C CA . THR A 1 95 ? 0.970 -4.365 -16.648 1.00 87.06 95 THR A CA 1
ATOM 760 C C . THR A 1 95 ? 1.558 -3.442 -17.721 1.00 87.06 95 THR A C 1
ATOM 762 O O . THR A 1 95 ? 2.267 -3.904 -18.617 1.00 87.06 95 THR A O 1
ATOM 765 N N . TYR A 1 96 ? 1.295 -2.134 -17.612 1.00 86.44 96 TYR A N 1
ATOM 766 C CA . TYR A 1 96 ? 1.872 -1.116 -18.486 1.00 86.44 96 TYR A CA 1
ATOM 767 C C . TYR A 1 96 ? 3.388 -0.979 -18.284 1.00 86.44 96 TYR A C 1
ATOM 769 O O . TYR A 1 96 ? 4.145 -1.066 -19.246 1.00 86.44 96 TYR A O 1
ATOM 777 N N . PHE A 1 97 ? 3.845 -0.824 -17.041 1.00 83.12 97 PHE A N 1
ATOM 778 C CA . PHE A 1 97 ? 5.259 -0.595 -16.730 1.00 83.12 97 PHE A CA 1
ATOM 779 C C . PHE A 1 97 ? 6.157 -1.808 -16.995 1.00 83.12 97 PHE A C 1
ATOM 781 O O . PHE A 1 97 ? 7.305 -1.648 -17.402 1.00 83.12 97 PHE A O 1
ATOM 788 N N . TRP A 1 98 ? 5.654 -3.025 -16.787 1.00 83.12 98 TRP A N 1
ATOM 789 C CA . TRP A 1 98 ? 6.370 -4.252 -17.136 1.00 83.12 98 TRP A CA 1
ATOM 790 C C . TRP A 1 98 ? 6.336 -4.552 -18.638 1.00 83.12 98 TRP A C 1
ATOM 792 O O . TRP A 1 98 ? 6.917 -5.553 -19.058 1.00 83.12 98 TRP A O 1
ATOM 802 N N . GLN A 1 99 ? 5.676 -3.701 -19.437 1.00 84.31 99 GLN A N 1
ATOM 803 C CA . GLN A 1 99 ? 5.533 -3.850 -20.884 1.00 84.31 99 GLN A CA 1
ATOM 804 C C . GLN A 1 99 ? 5.046 -5.256 -21.250 1.00 84.31 99 GLN A C 1
ATOM 806 O O . GLN A 1 99 ? 5.586 -5.920 -22.131 1.00 84.31 99 GLN A O 1
ATOM 811 N N . VAL A 1 100 ? 4.021 -5.742 -20.540 1.00 82.56 100 VAL A N 1
ATOM 812 C CA . VAL A 1 100 ? 3.495 -7.111 -20.702 1.00 82.56 100 VAL A CA 1
ATOM 813 C C . VAL A 1 100 ? 3.072 -7.396 -22.151 1.00 82.56 100 VAL A C 1
ATOM 815 O O . VAL A 1 100 ? 3.141 -8.534 -22.600 1.00 82.56 100 VAL A O 1
ATOM 818 N N . PHE A 1 101 ? 2.658 -6.368 -22.894 1.00 82.19 101 PHE A N 1
ATOM 819 C CA . PHE A 1 101 ? 2.202 -6.485 -24.281 1.00 82.19 101 PHE A CA 1
ATOM 820 C C . PHE A 1 101 ? 3.324 -6.368 -25.330 1.00 82.19 101 PHE A C 1
ATOM 822 O O . PHE A 1 101 ? 3.058 -6.528 -26.520 1.00 82.19 101 PHE A O 1
ATOM 829 N N . GLU A 1 102 ? 4.568 -6.102 -24.923 1.00 79.00 102 GLU A N 1
ATOM 830 C CA . GLU A 1 102 ? 5.739 -6.139 -25.807 1.00 79.00 102 GLU A CA 1
ATOM 831 C C . GLU A 1 102 ? 6.291 -7.574 -25.823 1.00 79.00 102 GLU A C 1
ATOM 833 O O . GLU A 1 102 ? 7.176 -7.951 -25.055 1.00 79.00 102 GLU A O 1
ATOM 838 N N . PHE A 1 103 ? 5.672 -8.421 -26.649 1.00 65.94 103 PHE A N 1
ATOM 839 C CA . PHE A 1 103 ? 5.905 -9.867 -26.676 1.00 65.94 103 PHE A CA 1
ATOM 840 C C . PHE A 1 103 ? 7.285 -10.234 -27.247 1.00 65.94 103 PHE A C 1
ATOM 842 O O . PHE A 1 103 ? 7.521 -10.079 -28.445 1.00 65.94 103 PHE A O 1
ATOM 849 N N . VAL A 1 104 ? 8.167 -10.785 -26.402 1.00 67.25 104 VAL A N 1
ATOM 850 C CA . VAL A 1 104 ? 9.502 -11.281 -26.800 1.00 67.25 104 VAL A CA 1
ATOM 851 C C . VAL A 1 104 ? 9.660 -12.792 -26.554 1.00 67.25 104 VAL A C 1
ATOM 853 O O . VAL A 1 104 ? 10.216 -13.485 -27.402 1.00 67.25 104 VAL A O 1
ATOM 856 N N . ASP A 1 105 ? 9.134 -13.324 -25.442 1.00 86.69 105 ASP A N 1
ATOM 857 C CA . ASP A 1 105 ? 9.169 -14.754 -25.077 1.00 86.69 105 ASP A CA 1
ATOM 858 C C . ASP A 1 105 ? 8.015 -15.104 -24.106 1.00 86.69 105 ASP A C 1
ATOM 860 O O . ASP A 1 105 ? 7.601 -14.275 -23.293 1.00 86.69 105 ASP A O 1
ATOM 864 N N . TRP A 1 106 ? 7.499 -16.337 -24.163 1.00 84.56 106 TRP A N 1
ATOM 865 C CA . TRP A 1 106 ? 6.446 -16.852 -23.278 1.00 84.56 106 TRP A CA 1
ATOM 866 C C . TRP A 1 106 ? 6.886 -16.930 -21.815 1.00 84.56 106 TRP A C 1
ATOM 868 O O . TRP A 1 106 ? 6.074 -16.688 -20.919 1.00 84.56 106 TRP A O 1
ATOM 878 N N . VAL A 1 107 ? 8.159 -17.250 -21.558 1.00 86.19 107 VAL A N 1
ATOM 879 C CA . VAL A 1 107 ? 8.699 -17.302 -20.191 1.00 86.19 107 VAL A CA 1
ATOM 880 C C . VAL A 1 107 ? 8.708 -15.901 -19.580 1.00 86.19 107 VAL A C 1
ATOM 882 O O . VAL A 1 107 ? 8.160 -15.704 -18.494 1.00 86.19 107 VAL A O 1
ATOM 885 N N . ASP A 1 108 ? 9.234 -14.915 -20.306 1.00 84.00 108 ASP A N 1
ATOM 886 C CA . ASP A 1 108 ? 9.254 -13.511 -19.882 1.00 84.00 108 ASP A CA 1
ATOM 887 C C . ASP A 1 108 ? 7.835 -12.946 -19.694 1.00 84.00 108 ASP A C 1
ATOM 889 O O . ASP A 1 108 ? 7.534 -12.333 -18.669 1.00 84.00 108 ASP A O 1
ATOM 893 N N . LEU A 1 109 ? 6.917 -13.251 -20.618 1.00 86.81 109 LEU A N 1
ATOM 894 C CA . LEU A 1 109 ? 5.508 -12.877 -20.496 1.00 86.81 109 LEU A CA 1
ATOM 895 C C . LEU A 1 109 ? 4.878 -13.438 -19.215 1.00 86.81 109 LEU A C 1
ATOM 897 O O . LEU A 1 109 ? 4.214 -12.707 -18.479 1.00 86.81 109 LEU A O 1
ATOM 901 N N . SER A 1 110 ? 5.082 -14.729 -18.939 1.00 87.25 110 SER A N 1
ATOM 902 C CA . SER A 1 110 ? 4.514 -15.381 -17.757 1.00 87.25 110 SER A CA 1
ATOM 903 C C . SER A 1 110 ? 5.050 -14.779 -16.455 1.00 87.25 110 SER A C 1
ATOM 905 O O . SER A 1 110 ? 4.285 -14.566 -15.514 1.00 87.25 110 SER A O 1
ATOM 907 N N . TYR A 1 111 ? 6.335 -14.416 -16.428 1.00 87.31 111 TYR A N 1
ATOM 908 C CA . TYR A 1 111 ? 6.969 -13.747 -15.297 1.00 87.31 111 TYR A CA 1
ATOM 909 C C . TYR A 1 111 ? 6.429 -12.324 -15.088 1.00 87.31 111 TYR A C 1
ATOM 911 O O . TYR A 1 111 ? 6.023 -11.973 -13.979 1.00 87.31 111 TYR A O 1
ATOM 919 N N . LYS A 1 112 ? 6.347 -11.517 -16.153 1.00 87.25 112 LYS A N 1
ATOM 920 C CA . LYS A 1 112 ? 5.808 -10.147 -16.104 1.00 87.25 112 LYS A CA 1
ATOM 921 C C . LYS A 1 112 ? 4.334 -10.123 -15.698 1.00 87.25 112 LYS A C 1
ATOM 923 O O . LYS A 1 112 ? 3.939 -9.290 -14.881 1.00 87.25 112 LYS A O 1
ATOM 928 N N . LEU A 1 113 ? 3.525 -11.055 -16.209 1.00 88.31 113 LEU A N 1
ATOM 929 C CA . LEU A 1 113 ? 2.131 -11.229 -15.787 1.00 88.31 113 LEU A CA 1
ATOM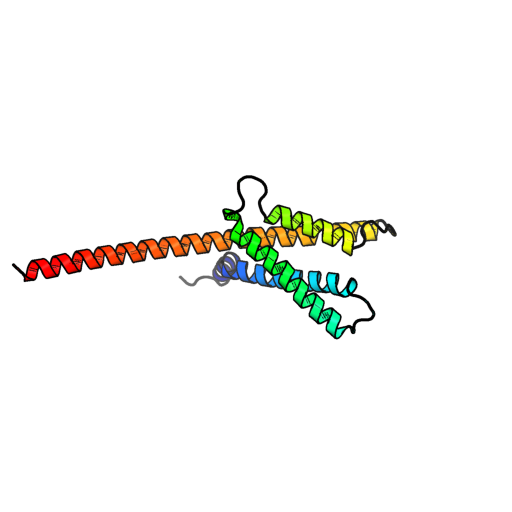 930 C C . LEU A 1 113 ? 2.040 -11.639 -14.319 1.00 88.31 113 LEU A C 1
ATOM 932 O O . LEU A 1 113 ? 1.243 -11.066 -13.580 1.00 88.31 113 LEU A O 1
ATOM 936 N N . PHE A 1 114 ? 2.866 -12.591 -13.879 1.00 90.25 114 PHE A N 1
ATOM 937 C CA . PHE A 1 114 ? 2.897 -13.013 -12.483 1.00 90.25 114 PHE A CA 1
ATOM 938 C C . PHE A 1 114 ? 3.195 -11.839 -11.546 1.00 90.25 114 PHE A C 1
ATOM 940 O O . PHE A 1 114 ? 2.439 -11.619 -10.602 1.00 90.25 114 PHE A O 1
ATOM 947 N N . LEU A 1 115 ? 4.232 -11.045 -11.831 1.00 86.38 115 LEU A N 1
ATOM 948 C CA . LEU A 1 115 ? 4.544 -9.843 -11.054 1.00 86.38 115 LEU A CA 1
ATOM 949 C C . LEU A 1 115 ? 3.400 -8.828 -11.091 1.00 86.38 115 LEU A C 1
ATOM 951 O O . LEU A 1 115 ? 3.006 -8.307 -10.047 1.00 86.38 115 LEU A O 1
ATOM 955 N N . SER A 1 116 ? 2.814 -8.619 -12.274 1.00 88.12 116 SER A N 1
ATOM 956 C CA . SER A 1 116 ? 1.693 -7.698 -12.456 1.00 88.12 116 SER A CA 1
ATOM 957 C C . SER A 1 116 ? 0.460 -8.101 -11.656 1.00 88.12 116 SER A C 1
ATOM 959 O O . SER A 1 116 ? -0.283 -7.219 -11.259 1.00 88.12 116 SER A O 1
ATOM 961 N N . PHE A 1 117 ? 0.253 -9.388 -11.357 1.00 88.62 117 PHE A N 1
ATOM 962 C CA . PHE A 1 117 ? -0.784 -9.853 -10.427 1.00 88.62 117 PHE A CA 1
ATOM 963 C C . PHE A 1 117 ? -0.339 -9.841 -8.959 1.00 88.62 117 PHE A C 1
ATOM 965 O O . PHE A 1 117 ? -1.138 -9.517 -8.077 1.00 88.62 117 PHE A O 1
ATOM 972 N N . LEU A 1 118 ? 0.918 -10.196 -8.684 1.00 88.56 118 LEU A N 1
ATOM 973 C CA . LEU A 1 118 ? 1.448 -10.341 -7.331 1.00 88.56 118 LEU A CA 1
ATOM 974 C C . LEU A 1 118 ? 1.441 -9.010 -6.575 1.00 88.56 118 LEU A C 1
ATOM 976 O O . LEU A 1 118 ? 0.920 -8.956 -5.462 1.00 88.56 118 LEU A O 1
ATOM 980 N N . PHE A 1 119 ? 1.984 -7.938 -7.160 1.00 84.06 119 PHE A N 1
ATOM 981 C CA . PHE A 1 119 ? 2.092 -6.650 -6.465 1.00 84.06 119 PHE A CA 1
ATOM 982 C C . PHE A 1 119 ? 0.728 -6.046 -6.109 1.00 84.06 119 PHE A C 1
ATOM 984 O O . PHE A 1 119 ? 0.511 -5.743 -4.934 1.00 84.06 119 PHE A O 1
ATOM 991 N N . PRO A 1 120 ? -0.253 -5.965 -7.026 1.00 86.31 120 PRO A N 1
ATOM 992 C CA . PRO A 1 120 ? -1.585 -5.482 -6.681 1.00 86.31 120 PRO A CA 1
ATOM 993 C C . PRO A 1 120 ? -2.318 -6.365 -5.681 1.00 86.31 120 PRO A C 1
ATOM 995 O O . PRO A 1 120 ? -3.061 -5.851 -4.846 1.00 86.31 120 PRO A O 1
ATOM 998 N N . TYR A 1 121 ? -2.107 -7.683 -5.728 1.00 86.62 121 TYR A N 1
ATOM 999 C CA . TYR A 1 121 ? -2.646 -8.586 -4.717 1.00 86.62 121 TYR A CA 1
ATOM 1000 C C . TYR A 1 121 ? -2.065 -8.282 -3.329 1.00 86.62 121 TYR A C 1
ATOM 1002 O O . TYR A 1 121 ? -2.811 -8.212 -2.350 1.00 86.62 121 TYR A O 1
ATOM 1010 N N . LEU A 1 122 ? -0.755 -8.037 -3.229 1.00 84.19 122 LEU A N 1
ATOM 1011 C CA . LEU A 1 122 ? -0.119 -7.628 -1.975 1.00 84.19 122 LEU A CA 1
ATOM 1012 C C . LEU A 1 122 ? -0.638 -6.264 -1.495 1.00 84.19 122 LEU A C 1
ATOM 1014 O O . LEU A 1 122 ? -0.975 -6.137 -0.317 1.00 84.19 122 LEU A O 1
ATOM 1018 N N . THR A 1 123 ? -0.799 -5.281 -2.387 1.00 80.19 123 THR A N 1
ATOM 1019 C CA . THR A 1 123 ? -1.419 -3.979 -2.074 1.00 80.19 123 THR A CA 1
ATOM 1020 C C . THR A 1 123 ? -2.866 -4.133 -1.597 1.00 80.19 123 THR A C 1
ATOM 1022 O O . THR A 1 123 ? -3.286 -3.468 -0.652 1.00 80.19 123 THR A O 1
ATOM 1025 N N . PHE A 1 124 ? -3.638 -5.043 -2.196 1.00 85.25 124 PHE A N 1
ATOM 1026 C CA . PHE A 1 124 ? -4.995 -5.349 -1.747 1.00 85.25 124 PHE A CA 1
ATOM 1027 C C . PHE A 1 124 ? -5.004 -5.923 -0.328 1.00 85.25 124 PHE A C 1
ATOM 1029 O O . PHE A 1 124 ? -5.750 -5.442 0.527 1.00 85.25 124 PHE A O 1
ATOM 1036 N N . GLN A 1 125 ? -4.172 -6.937 -0.065 1.00 84.00 125 GLN A N 1
ATOM 1037 C CA . GLN A 1 125 ? -4.073 -7.557 1.259 1.00 84.00 125 GLN A CA 1
ATOM 1038 C C . GLN A 1 125 ? -3.624 -6.542 2.310 1.00 84.00 125 GLN A C 1
ATOM 1040 O O . GLN A 1 125 ? -4.180 -6.494 3.407 1.00 84.00 125 GLN A O 1
ATOM 1045 N N . TYR A 1 126 ? -2.674 -5.680 1.950 1.00 81.69 126 TYR A N 1
ATOM 1046 C CA . TYR A 1 126 ? -2.235 -4.561 2.771 1.00 81.69 126 TYR A CA 1
ATOM 1047 C C . TYR A 1 126 ? -3.382 -3.624 3.141 1.00 81.69 126 TYR A C 1
ATOM 1049 O O . TYR A 1 126 ? -3.633 -3.399 4.325 1.00 81.69 126 TYR A O 1
ATOM 1057 N N . ALA A 1 127 ? -4.104 -3.115 2.142 1.00 79.94 127 ALA A N 1
ATOM 1058 C CA . ALA A 1 127 ? -5.216 -2.200 2.344 1.00 79.94 127 ALA A CA 1
ATOM 1059 C C . ALA A 1 127 ? -6.330 -2.854 3.178 1.00 79.94 127 ALA A C 1
ATOM 1061 O O . ALA A 1 127 ? -6.826 -2.264 4.134 1.00 79.94 127 ALA A O 1
ATOM 1062 N N . ALA A 1 128 ? -6.677 -4.113 2.902 1.00 81.88 128 ALA A N 1
ATOM 1063 C CA . ALA A 1 128 ? -7.690 -4.839 3.665 1.00 81.88 128 ALA A CA 1
ATOM 1064 C C . ALA A 1 128 ? -7.291 -5.043 5.140 1.00 81.88 128 ALA A C 1
ATOM 1066 O O . ALA A 1 128 ? -8.115 -4.862 6.043 1.00 81.88 128 ALA A O 1
ATOM 1067 N N . LEU A 1 129 ? -6.028 -5.395 5.407 1.00 81.31 129 LEU A N 1
ATOM 1068 C CA . LEU A 1 129 ? -5.506 -5.529 6.770 1.00 81.31 129 LEU A CA 1
ATOM 1069 C C . LEU A 1 129 ? -5.460 -4.179 7.491 1.00 81.31 129 LEU A C 1
ATOM 1071 O O . LEU A 1 129 ? -5.840 -4.105 8.663 1.00 81.31 129 LEU A O 1
ATOM 1075 N N . PHE A 1 130 ? -5.057 -3.119 6.789 1.00 80.19 130 PHE A N 1
ATOM 1076 C CA . PHE A 1 130 ? -5.058 -1.757 7.311 1.00 80.19 130 PHE A CA 1
ATOM 1077 C C . PHE A 1 130 ? -6.460 -1.303 7.694 1.00 80.19 130 PHE A C 1
ATOM 1079 O O . PHE A 1 130 ? -6.665 -0.877 8.827 1.00 80.19 130 PHE A O 1
ATOM 1086 N N . GLU A 1 131 ? -7.436 -1.465 6.798 1.00 81.69 131 GLU A N 1
ATOM 1087 C CA . GLU A 1 131 ? -8.836 -1.127 7.050 1.00 81.69 131 GLU A CA 1
ATOM 1088 C C . GLU A 1 131 ? -9.351 -1.840 8.306 1.00 81.69 131 GLU A C 1
ATOM 1090 O O . GLU A 1 131 ? -9.895 -1.212 9.217 1.00 81.69 131 GLU A O 1
ATOM 1095 N N . LYS A 1 132 ? -9.123 -3.156 8.397 1.00 80.06 132 LYS A N 1
ATOM 1096 C CA . LYS A 1 132 ? -9.550 -3.961 9.544 1.00 80.06 132 LYS A CA 1
ATOM 1097 C C . LYS A 1 132 ? -8.942 -3.444 10.849 1.00 80.06 132 LYS A C 1
ATOM 1099 O O . LYS A 1 132 ? -9.662 -3.278 11.833 1.00 80.06 132 LYS A O 1
ATOM 1104 N N . LYS A 1 133 ? -7.636 -3.161 10.867 1.00 78.69 133 LYS A N 1
ATOM 1105 C CA . LYS A 1 133 ? -6.950 -2.658 12.067 1.00 78.69 133 LYS A CA 1
ATOM 1106 C C . LYS A 1 133 ? -7.325 -1.229 12.425 1.00 78.69 133 LYS A C 1
ATOM 1108 O O . LYS A 1 133 ? -7.459 -0.922 13.609 1.00 78.69 133 LYS A O 1
ATOM 1113 N N . PHE A 1 134 ? -7.550 -0.379 11.435 1.00 80.12 134 PHE A N 1
ATOM 1114 C CA . PHE A 1 134 ? -8.031 0.976 11.649 1.00 80.12 134 PHE A CA 1
ATOM 1115 C C . PHE A 1 134 ? -9.413 0.967 12.318 1.00 80.12 134 PHE A C 1
ATOM 1117 O O . PHE A 1 134 ? -9.607 1.626 13.337 1.00 80.12 134 PHE A O 1
ATOM 1124 N N . ARG A 1 135 ? -10.336 0.130 11.828 1.00 80.44 135 ARG A N 1
ATOM 1125 C CA . ARG A 1 135 ? -11.676 -0.040 12.412 1.00 80.44 135 ARG A CA 1
ATOM 1126 C C . ARG A 1 135 ? -11.647 -0.599 13.833 1.00 80.44 135 ARG A C 1
ATOM 1128 O O . ARG A 1 135 ? -12.359 -0.089 14.693 1.00 80.44 135 ARG A O 1
ATOM 1135 N N . GLU A 1 136 ? -10.814 -1.610 14.095 1.00 80.69 136 GLU A N 1
ATOM 1136 C CA . GLU A 1 136 ? -10.612 -2.142 15.453 1.00 80.69 136 GLU A CA 1
ATOM 1137 C C . GLU A 1 136 ? -10.169 -1.031 16.421 1.00 80.69 136 GLU A C 1
ATOM 1139 O O . GLU A 1 136 ? -10.714 -0.910 17.518 1.00 80.69 136 GLU A O 1
ATOM 1144 N N . LYS A 1 137 ?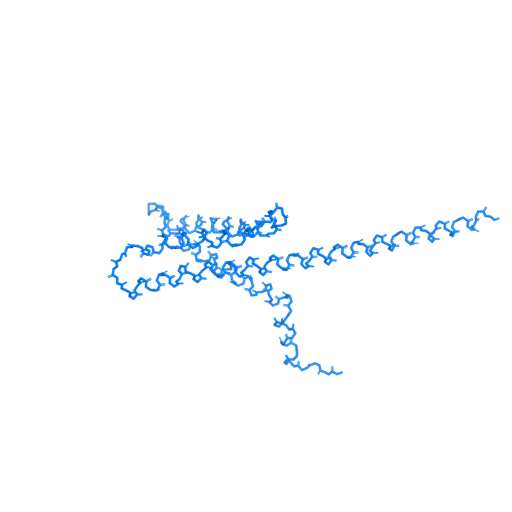 -9.224 -0.178 16.004 1.00 80.44 137 LYS A N 1
ATOM 1145 C CA . LYS A 1 137 ? -8.747 0.945 16.819 1.00 80.44 137 LYS A CA 1
ATOM 1146 C C . LYS A 1 137 ? -9.847 1.978 17.074 1.00 80.44 137 LYS A C 1
ATOM 1148 O O . LYS A 1 137 ? -10.085 2.320 18.226 1.00 80.44 137 LYS A O 1
ATOM 1153 N N . VAL A 1 138 ? -10.546 2.422 16.028 1.00 80.31 138 VAL A N 1
ATOM 1154 C CA . VAL A 1 138 ? -11.640 3.403 16.152 1.00 80.31 138 VAL A CA 1
ATOM 1155 C C . VAL A 1 138 ? -12.743 2.882 17.077 1.00 80.31 138 VAL A C 1
ATOM 1157 O O . VAL A 1 138 ? -13.219 3.621 17.937 1.00 80.31 138 VAL A O 1
ATOM 1160 N N . SER A 1 139 ? -13.116 1.605 16.960 1.00 81.19 139 SER A N 1
ATOM 1161 C CA . SER A 1 139 ? -14.110 0.978 17.840 1.00 81.19 139 SER A CA 1
ATOM 1162 C C . SER A 1 139 ? -13.653 0.948 19.303 1.00 81.19 139 SER A C 1
ATOM 1164 O O . SER A 1 139 ? -14.438 1.259 20.202 1.00 81.19 139 SER A O 1
ATOM 1166 N N . ASN A 1 140 ? -12.390 0.595 19.556 1.00 80.94 140 ASN A N 1
ATOM 1167 C CA . ASN A 1 140 ? -11.834 0.573 20.909 1.00 80.94 140 ASN A CA 1
ATOM 1168 C C . ASN A 1 140 ? -11.804 1.981 21.519 1.00 80.94 140 ASN A C 1
ATOM 1170 O O . ASN A 1 140 ? -12.278 2.167 22.641 1.00 80.94 140 ASN A O 1
ATOM 1174 N N . ASP A 1 141 ? -11.346 2.980 20.765 1.00 78.75 141 ASP A N 1
ATOM 1175 C CA . ASP A 1 141 ? -11.287 4.372 21.220 1.00 78.75 141 ASP A CA 1
ATOM 1176 C C . ASP A 1 141 ? -12.696 4.916 21.527 1.00 78.75 141 ASP A C 1
ATOM 1178 O O . ASP A 1 141 ? -12.912 5.550 22.561 1.00 78.75 141 ASP A O 1
ATOM 1182 N N . GLN A 1 142 ? -13.693 4.593 20.694 1.00 82.44 142 GLN A N 1
ATOM 1183 C CA . GLN A 1 142 ? -15.093 4.953 20.944 1.00 82.44 142 GLN A CA 1
ATOM 1184 C C . GLN A 1 142 ? -15.659 4.296 22.209 1.00 82.44 142 GLN A C 1
ATOM 1186 O O . GLN A 1 142 ? -16.395 4.944 22.956 1.00 82.44 142 GLN A O 1
ATOM 1191 N N . SER A 1 143 ? -15.334 3.025 22.465 1.00 83.81 143 SER A N 1
ATOM 1192 C CA . SER A 1 143 ? -15.775 2.336 23.684 1.00 83.81 143 SER A CA 1
ATOM 1193 C C . SER A 1 143 ? -15.159 2.952 24.943 1.00 83.81 143 SER A C 1
ATOM 1195 O O . SER A 1 143 ? -15.881 3.243 25.895 1.00 83.81 143 SER A O 1
ATOM 1197 N N . MET A 1 144 ? -13.863 3.273 24.907 1.00 79.12 144 MET A N 1
ATOM 1198 C CA . MET A 1 144 ? -13.155 3.928 26.006 1.00 79.12 144 MET A CA 1
ATOM 1199 C C . MET A 1 144 ? -13.729 5.320 26.304 1.00 79.12 144 MET A C 1
ATOM 1201 O O . MET A 1 144 ? -13.942 5.667 27.463 1.00 79.12 144 MET A O 1
ATOM 1205 N N . MET A 1 145 ? -14.041 6.105 25.268 1.00 81.81 145 MET A N 1
ATOM 1206 C CA . MET A 1 145 ? -14.646 7.433 25.435 1.00 81.81 145 MET A CA 1
ATOM 1207 C C . MET A 1 145 ? -16.053 7.373 26.038 1.00 81.81 145 MET A C 1
ATOM 1209 O O . MET A 1 145 ? -16.404 8.218 26.866 1.00 81.81 145 MET A O 1
ATOM 1213 N N . LYS A 1 146 ? -16.858 6.367 25.671 1.00 88.25 146 LYS A N 1
ATOM 1214 C CA . LYS A 1 146 ? -18.169 6.130 26.299 1.00 88.25 146 LYS A CA 1
ATOM 1215 C C . LYS A 1 146 ? -18.034 5.768 27.778 1.00 88.25 146 LYS A C 1
ATOM 1217 O O . LYS A 1 146 ? -18.779 6.311 28.589 1.00 88.25 146 LYS A O 1
ATOM 1222 N N . GLU A 1 147 ? -17.079 4.907 28.126 1.00 85.44 147 GLU A N 1
ATOM 1223 C CA . GLU A 1 147 ? -16.799 4.512 29.514 1.00 85.44 147 GLU A CA 1
ATOM 1224 C C . GLU A 1 147 ? -16.398 5.731 30.366 1.00 85.44 147 GLU A C 1
ATOM 1226 O O . GLU A 1 147 ? -16.998 5.991 31.408 1.00 85.44 147 GLU A O 1
ATOM 1231 N N . LEU A 1 148 ? -15.453 6.542 29.873 1.00 88.19 148 LEU A N 1
ATOM 1232 C CA . LEU A 1 148 ? -15.007 7.785 30.517 1.00 88.19 148 LEU A CA 1
ATOM 1233 C C . LEU A 1 148 ? -16.155 8.784 30.713 1.00 88.19 148 LEU A C 1
ATOM 1235 O O . LEU A 1 148 ? -16.300 9.357 31.791 1.00 88.19 148 LEU A O 1
ATOM 1239 N N . SER A 1 149 ? -16.997 8.963 29.692 1.00 89.19 149 SER A N 1
ATOM 1240 C CA . SER A 1 149 ? -18.160 9.859 29.767 1.00 89.19 149 SER A CA 1
ATOM 1241 C C . SER A 1 149 ? -19.164 9.386 30.822 1.00 89.19 149 SER A C 1
ATOM 1243 O O . SER A 1 149 ? -19.725 10.201 31.556 1.00 89.19 149 SER A O 1
ATOM 1245 N N . ARG A 1 150 ? -19.368 8.065 30.938 1.00 90.00 150 ARG A N 1
ATOM 1246 C CA . ARG A 1 150 ? -20.243 7.474 31.957 1.00 90.00 150 ARG A CA 1
ATOM 1247 C C . ARG A 1 150 ? -19.694 7.702 33.364 1.00 90.00 150 ARG A C 1
ATOM 1249 O O . ARG A 1 150 ? -20.432 8.170 34.225 1.00 90.00 150 ARG A O 1
ATOM 1256 N N . GLN A 1 151 ? -18.399 7.468 33.573 1.00 89.44 151 GLN A N 1
ATOM 1257 C CA . GLN A 1 151 ? -17.737 7.713 34.858 1.00 89.44 151 GLN A CA 1
ATOM 1258 C C . GLN A 1 151 ? -17.790 9.190 35.270 1.00 89.44 151 GLN A C 1
ATOM 1260 O O . GLN A 1 151 ? -18.046 9.498 36.431 1.00 89.44 151 GLN A O 1
ATOM 1265 N N . GLN A 1 152 ? -17.606 10.121 34.329 1.00 90.62 152 GLN A N 1
ATOM 1266 C CA . GLN A 1 152 ? -17.740 11.555 34.606 1.00 90.62 152 GLN A CA 1
ATOM 1267 C C . GLN A 1 152 ? -19.171 11.939 35.003 1.00 90.62 152 GLN A C 1
ATOM 1269 O O . GLN A 1 152 ? -19.357 12.743 35.920 1.00 90.62 152 GLN A O 1
ATOM 1274 N N . ALA A 1 153 ? -20.181 11.364 34.346 1.00 91.88 153 ALA A N 1
ATOM 1275 C CA . ALA A 1 153 ? -21.581 11.593 34.692 1.00 91.88 153 ALA A CA 1
ATOM 1276 C C . ALA A 1 153 ? -21.927 11.036 36.086 1.00 91.88 153 ALA A C 1
ATOM 1278 O O . ALA A 1 153 ? -22.555 11.734 36.883 1.00 91.88 153 ALA A O 1
ATOM 1279 N N . GLU A 1 154 ? -21.464 9.823 36.403 1.00 91.88 154 GLU A N 1
ATOM 1280 C CA . GLU A 1 154 ? -21.612 9.201 37.726 1.00 91.88 154 GLU A CA 1
ATOM 1281 C C . GLU A 1 154 ? -20.931 10.047 38.817 1.00 91.88 154 GLU A C 1
ATOM 1283 O O . GLU A 1 154 ? -21.552 10.358 39.834 1.00 91.88 154 GLU A O 1
ATOM 1288 N N . TYR A 1 155 ? -19.699 10.510 38.578 1.00 90.50 155 TYR A N 1
ATOM 1289 C CA . TYR A 1 155 ? -18.966 11.366 39.516 1.00 90.50 155 TYR A CA 1
ATOM 1290 C C . TYR A 1 155 ? -19.682 12.699 39.764 1.00 90.50 155 TYR A C 1
ATOM 1292 O O . TYR A 1 155 ? -19.837 13.124 40.909 1.00 90.50 155 TYR A O 1
ATOM 1300 N N . LYS A 1 156 ? -20.175 13.348 38.701 1.00 89.75 156 LYS A N 1
ATOM 1301 C CA . LYS A 1 156 ? -20.926 14.606 38.808 1.00 89.75 156 LYS A CA 1
ATOM 1302 C C . LYS A 1 156 ? -22.231 14.423 39.587 1.00 89.75 156 LYS A C 1
ATOM 1304 O O . LYS A 1 156 ? -22.570 15.268 40.410 1.00 89.75 156 LYS A O 1
ATOM 1309 N N . SER A 1 157 ? -22.942 13.315 39.367 1.00 89.81 157 SER A N 1
ATOM 1310 C CA . SER A 1 157 ? -24.146 12.988 40.136 1.00 89.81 157 SER A CA 1
ATOM 1311 C C . SER A 1 157 ? -23.832 12.749 41.614 1.00 89.81 157 SER A C 1
ATOM 1313 O O . SER A 1 157 ? -24.553 13.257 42.468 1.00 89.81 157 SER A O 1
ATOM 1315 N N . ALA A 1 158 ? -22.768 12.006 41.927 1.00 88.06 158 ALA A N 1
ATOM 1316 C CA . ALA A 1 158 ? -22.364 11.738 43.306 1.00 88.06 158 ALA A CA 1
ATOM 1317 C C . ALA A 1 158 ? -21.938 13.019 44.041 1.00 88.06 158 ALA A C 1
ATOM 1319 O O . ALA A 1 158 ? -22.345 13.240 45.181 1.00 88.06 158 ALA A O 1
ATOM 1320 N N . TYR A 1 159 ? -21.174 13.889 43.374 1.00 86.19 159 TYR A N 1
ATOM 1321 C CA . TYR A 1 159 ? -20.765 15.183 43.917 1.00 86.19 159 TYR A CA 1
ATOM 1322 C C . TYR A 1 159 ? -21.966 16.080 44.240 1.00 86.19 159 TYR A C 1
ATOM 1324 O O . TYR A 1 159 ? -22.037 16.622 45.342 1.00 86.19 159 TYR A O 1
ATOM 1332 N N . ASN A 1 160 ? -22.929 16.191 43.317 1.00 86.31 160 ASN A N 1
ATOM 1333 C CA . ASN A 1 160 ? -24.145 16.982 43.520 1.00 86.31 160 ASN A CA 1
ATOM 1334 C C . ASN A 1 160 ? -24.988 16.452 44.691 1.00 86.31 160 ASN A C 1
ATOM 1336 O O . ASN A 1 160 ? -25.494 17.235 45.490 1.00 86.31 160 ASN A O 1
ATOM 1340 N N . ASN A 1 161 ? -25.100 15.127 44.831 1.00 87.31 161 ASN A N 1
ATOM 1341 C CA . ASN A 1 161 ? -25.812 14.516 45.954 1.00 87.31 161 ASN A CA 1
ATOM 1342 C C . ASN A 1 161 ? -25.137 14.852 47.296 1.00 87.31 161 ASN A C 1
ATOM 1344 O O . ASN A 1 161 ? -25.819 15.230 48.245 1.00 87.31 161 ASN A O 1
ATOM 1348 N N . LEU A 1 162 ? -23.802 14.796 47.364 1.00 83.00 162 LEU A N 1
ATOM 1349 C CA . LEU A 1 162 ? -23.036 15.160 48.562 1.00 83.00 162 LEU A CA 1
ATOM 1350 C C . LEU A 1 162 ? -23.182 16.642 48.932 1.00 83.00 162 LEU A C 1
ATOM 1352 O O . LEU A 1 162 ? -23.401 16.959 50.099 1.00 83.00 162 LEU A O 1
ATOM 1356 N N . THR A 1 163 ? -23.113 17.548 47.956 1.00 75.44 163 THR A N 1
ATOM 1357 C CA . THR A 1 163 ? -23.288 18.992 48.205 1.00 75.44 163 THR A CA 1
ATOM 1358 C C . THR A 1 163 ? -24.705 19.314 48.670 1.00 75.44 163 THR A C 1
ATOM 1360 O O . THR A 1 163 ? -24.865 19.992 49.678 1.00 75.44 163 THR A O 1
ATOM 1363 N N . SER A 1 164 ? -25.727 18.734 48.035 1.00 72.38 164 SER A N 1
ATOM 1364 C CA . SER A 1 164 ? -27.121 18.915 48.466 1.00 72.38 164 SER A CA 1
ATOM 1365 C C . SER A 1 164 ? -27.416 18.352 49.865 1.00 72.38 164 SER A C 1
ATOM 1367 O O . SER A 1 164 ? -28.287 18.867 50.557 1.00 72.38 164 SER A O 1
ATOM 1369 N N . SER A 1 165 ? -26.667 17.336 50.313 1.00 68.75 165 SER A N 1
ATOM 1370 C CA . SER A 1 165 ? -26.793 16.768 51.664 1.00 68.75 165 SER A CA 1
ATOM 1371 C C . SER A 1 165 ? -26.104 17.583 52.765 1.00 68.75 165 SER A C 1
ATOM 1373 O O . SER A 1 165 ? -26.339 17.328 53.940 1.00 68.75 165 SER A O 1
ATOM 1375 N N . HIS A 1 166 ? -25.238 18.536 52.408 1.00 60.28 166 HIS A N 1
ATOM 1376 C CA . HIS A 1 166 ? -24.588 19.451 53.355 1.00 60.28 166 HIS A CA 1
ATOM 1377 C C . HIS A 1 166 ? -25.302 20.803 53.483 1.00 60.28 166 HIS A C 1
ATOM 1379 O O . HIS A 1 166 ? -24.988 21.564 54.394 1.00 60.28 166 HIS A O 1
ATOM 1385 N N . GLU A 1 167 ? -26.249 21.105 52.593 1.00 57.59 167 GLU A N 1
ATOM 1386 C CA . GLU A 1 167 ? -27.062 22.328 52.636 1.00 57.59 167 GLU A CA 1
ATOM 1387 C C . GLU A 1 167 ? -28.398 22.153 53.393 1.00 57.59 167 GLU A C 1
ATOM 1389 O O . GLU A 1 167 ? -29.130 23.130 53.556 1.00 57.59 167 GLU A O 1
ATOM 1394 N N . GLN A 1 168 ? -28.712 20.938 53.864 1.00 49.44 168 GLN A N 1
ATOM 1395 C CA . GLN A 1 168 ? -29.869 20.613 54.717 1.00 49.44 168 GLN A CA 1
ATOM 1396 C C . GLN A 1 168 ? -29.448 20.427 56.175 1.00 49.44 168 GLN A C 1
ATOM 1398 O O . GLN A 1 168 ? -30.222 20.871 57.054 1.00 49.44 168 GLN A O 1
#

pLDDT: mean 79.96, std 9.75, range [46.75, 93.38]

Secondary structure (DSSP, 8-state):
----HHHHHHHHHTSHHHHHHHHHHHHHHHHHHHHHHHHHHS-TTS-HHHHHHHHHHHHHHHHHHHHHHHHTGGGS-SSS-HHHHHHHHHHHHHHHHTTTTS-S-HHHHHHHHHHHHHHHHHHHHHHHHHHHHHHHHHHHHHHHHHHHHHHHHHHHHHHHHHHHHH--

Foldseek 3Di:
DDQDVVNVVVCVCVDPNVLVVVLVVLLVVQLVVQLVLQLVVPDPVDDSVVSSVVSSVVSVVLLVVLLVQLLVQVVVDDDDGSLVVSLVVQLVSQCVSLVLVPDDDPVSNVVSNVVSNVSSVSSSVSSVSSSVVSVVVVVVVVVVVVVVVVVVVVVVVVVVVVVVVVVD

Radius of gyration: 24.9 Å; chains: 1; bounding box: 50×43×82 Å

Sequence (168 aa):
MKTNIFDKAAHFITSIKAVILAMSFLLIFLMIETTTLFVRQLPEDISLFWRVIGSIAIAFAFEFTVLIFTANSDHTTKGLKPQHVLALFHFLINTYFWQVFEFVDWVDLSYKLFLSFLFPYLTFQYAALFEKKFREKVSNDQSMMKELSRQQAEYKSAYNNLTSSHEQ